Protein AF-X1VMC4-F1 (afdb_monomer_lite)

Radius of gyration: 17.19 Å; chains: 1; bounding box: 44×29×48 Å

Secondary structure (DSSP, 8-state):
----SSSEEEEEEEEEEE-TT-EEE-TT--GGGGTTEEEEEEEEEE---SSEEEEEEETTEE--GGG-BGGGSPBTT-SSSSS----EEEESS-EEEEEEE-SSS-EEEEEEEEEEEEEE--HHHHHHTTPPPPHHHHHHHT-

pLDDT: mean 81.49, std 10.94, range [51.12, 95.44]

Sequence (143 aa):
NRVKYPPELLPDAVFNDIPASAEVTTPILDLRRLSGKLLRLSEIAVERDADVELRVRNDDMGLPDAYNVAGGFFDLASIISPYANNFQMLARDRLYYNLFNSSGAEIENFRTSFGVWVDNLRVVDKLKLGIVLDNNERALAEK

Organism: NCBI:txid412755

Foldseek 3Di:
DDDDDPQDKDKDKDWDWAFEQGKDFDPPFPCVNVAQKKKKKFQKAWAQDQQKFWWKDADPGTDPPVCRHNNNDHHCPDPVTSRVGGDIDIHNRGITTMMGGHHRGIDGGTMMIIMMGIHHCQLVNCVVVV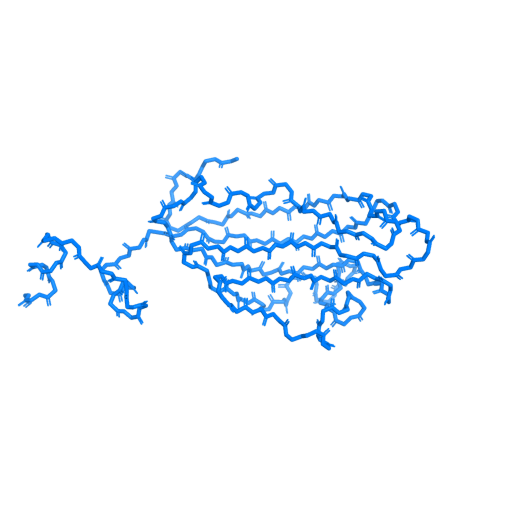NDDDPVSVVVVVD

Structure (mmCIF, N/CA/C/O backbone):
data_AF-X1VMC4-F1
#
_entry.id   AF-X1VMC4-F1
#
loop_
_atom_site.group_PDB
_atom_site.id
_atom_site.type_symbol
_atom_site.label_atom_id
_atom_site.label_alt_id
_atom_site.label_comp_id
_atom_site.label_asym_id
_atom_site.label_entity_id
_atom_site.label_seq_id
_atom_site.pdbx_PDB_ins_code
_atom_site.Cartn_x
_atom_site.Cartn_y
_atom_site.Cartn_z
_atom_site.occupancy
_atom_site.B_iso_or_equiv
_atom_site.auth_seq_id
_atom_site.auth_comp_id
_atom_site.auth_asym_id
_atom_site.auth_atom_id
_atom_site.pdbx_PDB_model_num
ATOM 1 N N . ASN A 1 1 ? 4.248 -10.361 10.791 1.00 53.81 1 ASN A N 1
ATOM 2 C CA . ASN A 1 1 ? 4.184 -9.478 11.975 1.00 53.81 1 ASN A CA 1
ATOM 3 C C . ASN A 1 1 ? 2.823 -9.583 12.646 1.00 53.81 1 ASN A C 1
ATOM 5 O O . ASN A 1 1 ? 1.823 -9.604 11.944 1.00 53.81 1 ASN A O 1
ATOM 9 N N . ARG A 1 2 ? 2.776 -9.746 13.975 1.00 67.81 2 ARG A N 1
ATOM 10 C CA . ARG A 1 2 ? 1.533 -9.688 14.768 1.00 67.81 2 ARG A CA 1
ATOM 11 C C . ARG A 1 2 ? 1.537 -8.367 15.536 1.00 67.81 2 ARG A C 1
ATOM 13 O O . ARG A 1 2 ? 2.493 -8.123 16.265 1.00 67.81 2 ARG A O 1
ATOM 20 N N . VAL A 1 3 ? 0.490 -7.568 15.357 1.00 76.94 3 VAL A N 1
ATOM 21 C CA . VAL A 1 3 ? 0.251 -6.309 16.081 1.00 76.94 3 VAL A CA 1
ATOM 22 C C . VAL A 1 3 ? 0.125 -6.598 17.575 1.00 76.94 3 VAL A C 1
ATOM 24 O O . VAL A 1 3 ? -0.569 -7.544 17.957 1.00 76.94 3 VAL A O 1
ATOM 27 N N . LYS A 1 4 ? 0.803 -5.808 18.408 1.00 81.56 4 LYS A N 1
ATOM 28 C CA . LYS A 1 4 ? 0.824 -5.957 19.868 1.00 81.56 4 LYS A CA 1
ATOM 29 C C . LYS A 1 4 ? 0.019 -4.866 20.570 1.00 81.56 4 LYS A C 1
ATOM 31 O O . LYS A 1 4 ? -0.703 -5.195 21.509 1.00 81.56 4 LYS A O 1
ATOM 36 N N . TYR A 1 5 ? 0.107 -3.611 20.119 1.00 85.50 5 TYR A N 1
ATOM 37 C CA . TYR A 1 5 ? -0.467 -2.459 20.828 1.00 85.50 5 TYR A CA 1
ATOM 38 C C . TYR A 1 5 ? -1.143 -1.450 19.880 1.00 85.50 5 TYR A C 1
ATOM 40 O O . TYR A 1 5 ? -0.547 -0.427 19.557 1.00 85.50 5 TYR A O 1
ATOM 48 N N . PRO A 1 6 ? -2.394 -1.696 19.445 1.00 85.56 6 PRO A N 1
ATOM 49 C CA . PRO A 1 6 ? -3.136 -0.744 18.617 1.00 85.56 6 PRO A CA 1
ATOM 50 C C . PRO A 1 6 ? -3.434 0.591 19.346 1.00 85.56 6 PRO A C 1
ATOM 52 O O . PRO A 1 6 ? -3.773 0.544 20.534 1.00 85.56 6 PRO A O 1
ATOM 55 N N . PRO A 1 7 ? -3.400 1.751 18.656 1.00 89.19 7 PRO A N 1
ATOM 56 C CA . PRO A 1 7 ? -3.006 1.915 17.256 1.00 89.19 7 PRO A CA 1
ATOM 57 C C . PRO A 1 7 ? -1.491 1.724 17.061 1.00 89.19 7 PRO A C 1
ATOM 59 O O . PRO A 1 7 ? -0.687 2.375 17.724 1.00 89.19 7 PRO A O 1
ATOM 62 N N . GLU A 1 8 ? -1.106 0.854 16.124 1.00 87.75 8 GLU A N 1
ATOM 63 C CA . GLU A 1 8 ? 0.297 0.512 15.837 1.00 87.75 8 GLU A CA 1
ATOM 64 C C . GLU A 1 8 ? 0.602 0.737 14.354 1.00 87.75 8 GLU A C 1
ATOM 66 O O . GLU A 1 8 ? -0.156 0.284 13.493 1.00 87.75 8 GLU A O 1
ATOM 71 N N . LEU A 1 9 ? 1.707 1.426 14.055 1.00 87.38 9 LEU A N 1
ATOM 72 C CA . LEU A 1 9 ? 2.223 1.559 12.695 1.00 87.38 9 LEU A CA 1
ATOM 73 C C . LEU A 1 9 ? 3.134 0.376 12.385 1.00 87.38 9 LEU A C 1
ATOM 75 O O . LEU A 1 9 ? 4.112 0.134 13.090 1.00 87.38 9 LEU A O 1
ATOM 79 N N . LEU A 1 10 ? 2.828 -0.324 11.300 1.00 86.56 10 LEU A N 1
ATOM 80 C CA . LEU A 1 10 ? 3.680 -1.344 10.710 1.00 86.56 10 LEU A CA 1
ATOM 81 C C . LEU A 1 10 ? 4.342 -0.755 9.457 1.00 86.56 10 LEU A C 1
ATOM 83 O O . LEU A 1 10 ? 3.731 -0.805 8.386 1.00 86.56 10 LEU A O 1
ATOM 87 N N . PRO A 1 11 ? 5.537 -0.151 9.576 1.00 86.38 11 PRO A N 1
ATOM 88 C CA . PRO A 1 11 ? 6.289 0.286 8.412 1.00 86.38 11 PRO A CA 1
ATOM 89 C C . PRO A 1 11 ? 6.885 -0.926 7.697 1.00 86.38 11 PRO A C 1
ATOM 91 O O . PRO A 1 11 ? 7.288 -1.901 8.340 1.00 86.38 11 PRO A O 1
ATOM 94 N N . ASP A 1 12 ? 6.967 -0.843 6.376 1.00 85.38 12 ASP A N 1
ATOM 95 C CA . ASP A 1 12 ? 7.625 -1.846 5.556 1.00 85.38 12 ASP A CA 1
ATOM 96 C C . ASP A 1 12 ? 8.295 -1.235 4.330 1.00 85.38 12 ASP A C 1
ATOM 98 O O . ASP A 1 12 ? 7.909 -0.174 3.828 1.00 85.38 12 ASP A O 1
ATOM 102 N N . ALA A 1 13 ? 9.317 -1.935 3.857 1.00 86.56 13 ALA A N 1
ATOM 103 C CA . ALA A 1 13 ? 10.012 -1.634 2.623 1.00 86.56 13 ALA A CA 1
ATOM 104 C C . ALA A 1 13 ? 10.435 -2.946 1.974 1.00 86.56 13 ALA A C 1
ATOM 106 O O . ALA A 1 13 ? 11.029 -3.812 2.619 1.00 86.56 13 ALA A O 1
ATOM 107 N N . VAL A 1 14 ? 10.131 -3.084 0.689 1.00 87.50 14 VAL A N 1
ATOM 108 C CA . VAL A 1 14 ? 10.335 -4.331 -0.044 1.00 87.50 14 VAL A CA 1
ATOM 109 C C . VAL A 1 14 ? 11.035 -4.080 -1.369 1.00 87.50 14 VAL A C 1
ATOM 111 O O . VAL A 1 14 ? 10.890 -3.022 -1.985 1.00 87.50 14 VAL A O 1
ATOM 114 N N . PHE A 1 15 ? 11.780 -5.098 -1.787 1.00 90.50 15 PHE A N 1
ATOM 115 C CA . PHE A 1 15 ? 12.436 -5.199 -3.081 1.00 90.50 15 PHE A CA 1
ATOM 116 C C . PHE A 1 15 ? 11.743 -6.334 -3.821 1.00 90.50 15 PHE A C 1
ATOM 118 O O . PHE A 1 15 ? 11.666 -7.442 -3.284 1.00 90.50 15 PHE A O 1
ATOM 125 N N . ASN A 1 16 ? 11.196 -6.055 -4.999 1.00 90.56 16 ASN A N 1
ATOM 126 C CA . ASN A 1 16 ? 10.534 -7.072 -5.804 1.00 90.56 16 ASN A CA 1
ATOM 127 C C . ASN A 1 16 ? 11.105 -7.068 -7.213 1.00 90.56 16 ASN A C 1
ATOM 129 O O . ASN A 1 16 ? 11.245 -6.009 -7.819 1.00 90.56 16 ASN A O 1
ATOM 133 N N . ASP A 1 17 ? 11.341 -8.260 -7.739 1.00 93.94 17 ASP A N 1
ATOM 134 C CA . ASP A 1 17 ? 11.473 -8.455 -9.173 1.00 93.94 17 ASP A CA 1
ATOM 135 C C . ASP A 1 17 ? 10.054 -8.555 -9.748 1.00 93.94 17 ASP A C 1
ATOM 137 O O . ASP A 1 17 ? 9.227 -9.335 -9.260 1.00 93.94 17 ASP A O 1
ATOM 141 N N . ILE A 1 18 ? 9.729 -7.696 -10.715 1.00 94.19 18 ILE A N 1
ATOM 142 C CA . ILE A 1 18 ? 8.400 -7.614 -11.325 1.00 94.19 18 ILE A CA 1
ATOM 143 C C . ILE A 1 18 ? 8.488 -8.188 -12.745 1.00 94.19 18 ILE A C 1
ATOM 145 O O . ILE A 1 18 ? 9.034 -7.524 -13.639 1.00 94.19 18 ILE A O 1
ATOM 149 N N . PRO A 1 19 ? 7.941 -9.393 -12.997 1.00 95.44 19 PRO A N 1
ATOM 150 C CA . PRO A 1 19 ? 8.038 -10.019 -14.309 1.00 95.44 19 PRO A CA 1
ATOM 151 C C . PRO A 1 19 ? 7.348 -9.183 -15.391 1.00 95.44 19 PRO A C 1
ATOM 153 O O . PRO A 1 19 ? 6.403 -8.441 -15.115 1.00 95.44 19 PRO A O 1
ATOM 156 N N . ALA A 1 20 ? 7.798 -9.337 -16.636 1.00 95.31 20 ALA A N 1
ATOM 157 C CA . ALA A 1 20 ? 7.222 -8.646 -17.788 1.00 95.31 20 ALA A CA 1
ATOM 158 C C . ALA A 1 20 ? 5.707 -8.880 -17.896 1.00 95.31 20 ALA A C 1
ATOM 160 O O . ALA A 1 20 ? 5.247 -10.025 -17.841 1.00 95.31 20 ALA A O 1
ATOM 161 N N . SER A 1 21 ? 4.938 -7.807 -18.104 1.00 93.19 21 SER A N 1
ATOM 162 C CA . SER A 1 21 ? 3.475 -7.868 -18.268 1.00 93.19 21 SER A CA 1
ATOM 163 C C . SER A 1 21 ? 2.741 -8.592 -17.124 1.00 93.19 21 SER A C 1
ATOM 165 O O . SER A 1 21 ? 1.685 -9.194 -17.342 1.00 93.19 21 SER A O 1
ATOM 167 N N . ALA A 1 22 ? 3.296 -8.564 -15.909 1.00 90.94 22 ALA A N 1
ATOM 168 C CA . ALA A 1 22 ? 2.785 -9.300 -14.758 1.00 90.94 22 ALA A CA 1
ATOM 169 C C . ALA A 1 22 ? 2.705 -8.439 -13.493 1.00 90.94 22 ALA A C 1
ATOM 171 O O . ALA A 1 22 ? 3.219 -7.324 -13.421 1.00 90.94 22 ALA A O 1
ATOM 172 N N . GLU A 1 23 ? 2.023 -8.984 -12.485 1.00 90.25 23 GLU A N 1
ATOM 173 C CA . GLU A 1 23 ? 1.814 -8.352 -11.187 1.00 90.25 23 GLU A CA 1
ATOM 174 C C . GLU A 1 23 ? 2.511 -9.145 -10.083 1.00 90.25 23 GLU A C 1
ATOM 176 O O . GLU A 1 23 ? 2.457 -10.377 -10.060 1.00 90.25 23 GLU A O 1
ATOM 181 N N . VAL A 1 24 ? 3.117 -8.430 -9.137 1.00 89.19 24 VAL A N 1
ATOM 182 C CA . VAL A 1 24 ? 3.644 -8.994 -7.896 1.00 89.19 24 VAL A CA 1
ATOM 183 C C . VAL A 1 24 ? 2.911 -8.389 -6.701 1.00 89.19 24 VAL A C 1
ATOM 185 O O . VAL A 1 24 ? 2.693 -7.177 -6.611 1.00 89.19 24 VAL A O 1
ATOM 188 N N . THR A 1 25 ? 2.504 -9.250 -5.771 1.00 82.50 25 THR A N 1
ATOM 189 C CA . THR A 1 25 ? 1.903 -8.841 -4.498 1.00 82.50 25 THR A CA 1
ATOM 190 C C . THR A 1 25 ? 2.996 -8.666 -3.458 1.00 82.50 25 THR A C 1
ATOM 192 O O . THR A 1 25 ? 3.782 -9.587 -3.229 1.00 82.50 25 THR A O 1
ATOM 195 N N . THR A 1 26 ? 3.024 -7.517 -2.782 1.00 74.38 26 THR A N 1
ATOM 196 C CA . THR A 1 26 ? 3.999 -7.302 -1.713 1.00 74.38 26 THR A CA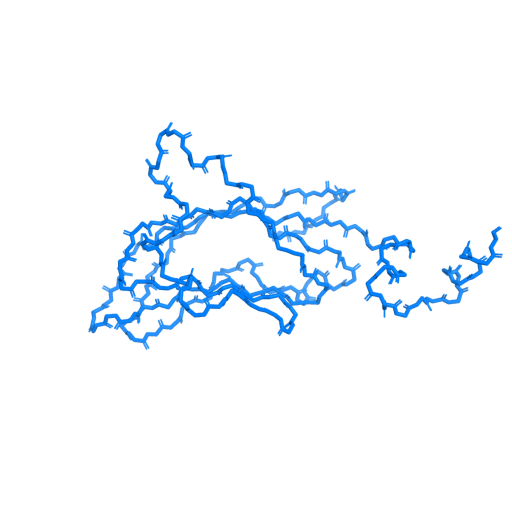 1
ATOM 197 C C . THR A 1 26 ? 3.631 -8.138 -0.470 1.00 74.38 26 THR A C 1
ATOM 199 O O . THR A 1 26 ? 2.456 -8.256 -0.102 1.00 74.38 26 THR A O 1
ATOM 202 N N . PRO A 1 27 ? 4.613 -8.767 0.201 1.00 59.50 27 PRO A N 1
ATOM 203 C CA . PRO A 1 27 ? 4.385 -9.856 1.160 1.00 59.50 27 PRO A CA 1
ATOM 204 C C . PRO A 1 27 ? 3.613 -9.499 2.445 1.00 59.50 27 PRO A C 1
ATOM 206 O O . PRO A 1 27 ? 3.238 -10.405 3.194 1.00 59.50 27 PRO A O 1
ATOM 209 N N . ILE A 1 28 ? 3.347 -8.224 2.740 1.00 57.06 28 ILE A N 1
ATOM 210 C CA . ILE A 1 28 ? 2.707 -7.827 4.006 1.00 57.06 28 ILE A CA 1
ATOM 211 C C . ILE A 1 28 ? 1.174 -7.837 3.969 1.00 57.06 28 ILE A C 1
ATOM 213 O O . ILE A 1 28 ? 0.540 -7.857 5.027 1.00 57.06 28 ILE A O 1
ATOM 217 N N . LEU A 1 29 ? 0.550 -7.941 2.795 1.00 57.25 29 LEU A N 1
ATOM 218 C CA . LEU A 1 29 ? -0.883 -7.676 2.654 1.00 57.25 29 LEU A CA 1
ATOM 219 C C . LEU A 1 29 ? -1.833 -8.888 2.666 1.00 57.25 29 LEU A C 1
ATOM 221 O O . LEU A 1 29 ? -2.951 -8.806 2.162 1.00 57.25 29 LEU A O 1
ATOM 225 N N . ASP A 1 30 ? -1.473 -10.001 3.314 1.00 56.41 30 ASP A N 1
ATOM 226 C CA . ASP A 1 30 ? -2.484 -11.022 3.642 1.00 56.41 30 ASP A CA 1
ATOM 227 C C . ASP A 1 30 ? -3.285 -10.624 4.896 1.00 56.41 30 ASP A C 1
ATOM 229 O O . ASP A 1 30 ? -3.065 -11.100 6.018 1.00 56.41 30 ASP A O 1
ATOM 233 N N . LEU A 1 31 ? -4.230 -9.708 4.696 1.00 55.69 31 LEU A N 1
ATOM 234 C CA . LEU A 1 31 ? -5.035 -9.088 5.750 1.00 55.69 31 LEU A CA 1
ATOM 235 C C . LEU A 1 31 ? -6.099 -9.994 6.355 1.00 55.69 31 LEU A C 1
ATOM 237 O O . LEU A 1 31 ? -6.676 -9.645 7.385 1.00 55.69 31 LEU A O 1
ATOM 241 N N . ARG A 1 32 ? -6.275 -11.213 5.827 1.00 56.38 32 ARG A N 1
ATOM 242 C CA . ARG A 1 32 ? -7.048 -12.264 6.511 1.00 56.38 32 ARG A CA 1
ATOM 243 C C . ARG A 1 32 ? -6.528 -12.498 7.934 1.00 56.38 32 ARG A C 1
ATOM 245 O O . ARG A 1 32 ? -7.270 -12.926 8.812 1.00 56.38 32 ARG A O 1
ATOM 252 N N . ARG A 1 33 ? -5.252 -12.180 8.185 1.00 59.09 33 ARG A N 1
ATOM 253 C CA . ARG A 1 33 ? -4.597 -12.272 9.499 1.00 59.09 33 ARG A CA 1
ATOM 254 C C . ARG A 1 33 ? -4.927 -11.106 10.443 1.00 59.09 33 ARG A C 1
ATOM 256 O O . ARG A 1 33 ? -4.611 -11.204 11.626 1.00 59.09 33 ARG A O 1
ATOM 263 N N . LEU A 1 34 ? -5.534 -10.031 9.936 1.00 60.91 34 LEU A N 1
ATOM 264 C CA . LEU A 1 34 ? -5.895 -8.807 10.663 1.00 60.91 34 LEU A CA 1
ATOM 265 C C . LEU A 1 34 ? -7.416 -8.546 10.676 1.00 60.91 34 LEU A C 1
ATOM 267 O O . LEU A 1 34 ? -7.844 -7.452 11.033 1.00 60.91 34 LEU A O 1
ATOM 271 N N . SER A 1 35 ? -8.231 -9.553 10.338 1.00 62.41 35 SER A N 1
ATOM 272 C CA . SER A 1 35 ? -9.699 -9.491 10.394 1.00 62.41 35 SER A CA 1
ATOM 273 C C . SER A 1 35 ? -10.204 -8.914 11.726 1.00 62.41 35 SER A C 1
ATOM 275 O O . SER A 1 35 ? -9.758 -9.317 12.803 1.00 62.41 35 SER A O 1
ATOM 277 N N . GLY A 1 36 ? -11.156 -7.979 11.656 1.00 71.06 36 GLY A N 1
ATOM 278 C CA . GLY A 1 36 ? -11.703 -7.284 12.828 1.00 71.06 36 GLY A CA 1
ATOM 279 C C . GLY A 1 36 ? -10.854 -6.109 13.334 1.00 71.06 36 GLY A C 1
ATOM 280 O O . GLY A 1 36 ? -11.099 -5.609 14.436 1.00 71.06 36 GLY A O 1
ATOM 281 N N . LYS A 1 37 ? -9.869 -5.655 12.552 1.00 78.50 37 LYS A N 1
ATOM 282 C CA . LYS A 1 37 ? -9.124 -4.409 12.775 1.00 78.50 37 LYS A CA 1
ATOM 283 C C . LYS A 1 37 ? -9.481 -3.370 11.719 1.00 78.50 37 LYS A C 1
ATOM 285 O O . LYS A 1 37 ? -9.955 -3.706 10.641 1.00 78.50 37 LYS A O 1
ATOM 290 N N . LEU A 1 38 ? -9.237 -2.109 12.046 1.00 82.81 38 LEU A N 1
ATOM 291 C CA . LEU A 1 38 ? -9.280 -1.017 11.088 1.00 82.81 38 LEU A CA 1
ATOM 292 C C . LEU A 1 38 ? -7.870 -0.816 10.537 1.00 82.81 38 LEU A C 1
ATOM 294 O O . LEU A 1 38 ? -6.932 -0.608 11.310 1.00 82.81 38 LEU A O 1
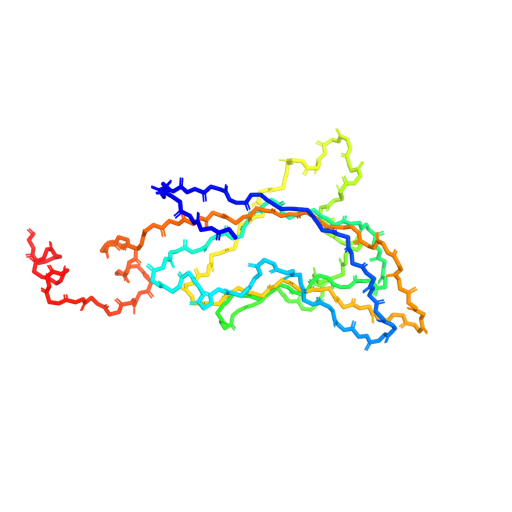ATOM 298 N N . LEU A 1 39 ? -7.721 -0.902 9.219 1.00 86.38 39 LEU A N 1
ATOM 299 C CA . LEU A 1 39 ? -6.433 -0.768 8.553 1.00 86.38 39 LEU A CA 1
ATOM 300 C C . LEU A 1 39 ? -6.373 0.557 7.818 1.00 86.38 39 LEU A C 1
ATOM 302 O O . LEU A 1 39 ? -7.340 0.975 7.186 1.00 86.38 39 LEU A O 1
ATOM 306 N N . ARG A 1 40 ? -5.226 1.219 7.875 1.00 88.06 40 ARG A N 1
ATOM 307 C CA . ARG A 1 40 ? -5.004 2.454 7.134 1.00 88.06 40 ARG A CA 1
ATOM 308 C C . ARG A 1 40 ? -3.618 2.430 6.518 1.00 88.06 40 ARG A C 1
ATOM 310 O O . ARG A 1 40 ? -2.624 2.525 7.233 1.00 88.06 40 ARG A O 1
ATOM 317 N N . LEU A 1 41 ? -3.577 2.300 5.196 1.00 88.19 41 LEU A N 1
ATOM 318 C CA . LEU A 1 41 ? -2.363 2.485 4.415 1.00 88.19 41 LEU A CA 1
ATOM 319 C C . LEU A 1 41 ? -1.927 3.938 4.541 1.00 88.19 41 LEU A C 1
ATOM 321 O O . LEU A 1 41 ? -2.749 4.840 4.371 1.00 88.19 41 LEU A O 1
ATOM 325 N N . SER A 1 42 ? -0.655 4.151 4.827 1.00 88.81 42 SER A N 1
ATOM 326 C CA . SER A 1 42 ? -0.042 5.457 4.984 1.00 88.81 42 SER A CA 1
ATOM 327 C C . SER A 1 42 ? 1.298 5.520 4.269 1.00 88.81 42 SER A C 1
ATOM 329 O O . SER A 1 42 ? 1.947 4.497 4.076 1.00 88.81 42 SER A O 1
ATOM 331 N N . GLU A 1 43 ? 1.723 6.732 3.928 1.00 85.50 43 GLU A N 1
ATOM 332 C CA . GLU A 1 43 ? 3.126 7.038 3.616 1.00 85.50 43 GLU A CA 1
ATOM 333 C C . GLU A 1 43 ? 3.732 6.179 2.489 1.00 85.50 43 GLU A C 1
ATOM 335 O O . GLU A 1 43 ? 4.812 5.609 2.628 1.00 85.50 43 GLU A O 1
ATOM 340 N N . ILE A 1 44 ? 3.029 6.069 1.357 1.00 87.06 44 ILE A N 1
ATOM 341 C CA . ILE A 1 44 ? 3.509 5.294 0.203 1.00 87.06 44 ILE A CA 1
ATOM 342 C C . ILE A 1 44 ? 4.628 6.033 -0.532 1.00 87.06 44 ILE A C 1
ATOM 344 O O . ILE A 1 44 ? 4.456 7.194 -0.910 1.00 87.06 44 ILE A O 1
ATOM 348 N N . ALA A 1 45 ? 5.740 5.365 -0.802 1.00 88.62 45 ALA A N 1
ATOM 349 C CA . ALA A 1 45 ? 6.767 5.872 -1.700 1.00 88.62 45 ALA A CA 1
ATOM 350 C C . ALA A 1 45 ? 7.263 4.750 -2.611 1.00 88.62 45 ALA A C 1
ATOM 352 O O . ALA A 1 45 ? 7.480 3.625 -2.165 1.00 88.62 45 ALA A O 1
ATOM 353 N N . VAL A 1 46 ? 7.429 5.058 -3.891 1.00 89.25 46 VAL A N 1
ATOM 354 C CA . VAL A 1 46 ? 7.833 4.093 -4.920 1.00 89.25 46 VAL A CA 1
ATOM 355 C C . VAL A 1 46 ? 9.008 4.639 -5.710 1.00 89.25 46 VAL A C 1
ATOM 357 O O . VAL A 1 46 ? 9.194 5.853 -5.825 1.00 89.25 46 VAL A O 1
ATOM 360 N N . GLU A 1 47 ? 9.803 3.735 -6.265 1.00 91.56 47 GLU A N 1
ATOM 361 C CA . GLU A 1 47 ? 10.728 4.084 -7.332 1.00 91.56 47 GLU A CA 1
ATOM 362 C C . GLU A 1 47 ? 9.945 4.606 -8.548 1.00 91.56 47 GLU A C 1
ATOM 364 O O . GLU A 1 47 ? 8.909 4.060 -8.931 1.00 91.56 47 GLU A O 1
ATOM 369 N N . ARG A 1 48 ? 10.382 5.735 -9.116 1.00 90.38 48 ARG A N 1
ATOM 370 C CA . ARG A 1 48 ? 9.705 6.351 -10.261 1.00 90.38 48 ARG A CA 1
ATOM 371 C C . ARG A 1 48 ? 10.034 5.557 -11.515 1.00 90.38 48 ARG A C 1
ATOM 373 O O . ARG A 1 48 ? 11.165 5.599 -11.986 1.00 90.38 48 ARG A O 1
ATOM 380 N N . ASP A 1 49 ? 9.021 4.925 -12.082 1.00 92.31 49 ASP A N 1
ATOM 381 C CA . ASP A 1 49 ? 9.135 4.201 -13.341 1.00 92.31 49 ASP A CA 1
ATOM 382 C C . ASP A 1 49 ? 7.855 4.397 -14.166 1.00 92.31 49 ASP A C 1
ATOM 384 O O . ASP A 1 49 ? 6.748 4.420 -13.620 1.00 92.31 49 ASP A O 1
ATOM 388 N N . ALA A 1 50 ? 8.006 4.634 -15.468 1.00 92.44 50 ALA A N 1
ATOM 389 C CA . ALA A 1 50 ? 6.880 4.855 -16.374 1.00 92.44 50 ALA A CA 1
ATOM 390 C C . ALA A 1 50 ? 6.175 3.546 -16.755 1.00 92.44 50 ALA A C 1
ATOM 392 O O . ALA A 1 50 ? 4.997 3.580 -17.108 1.00 92.44 50 ALA A O 1
ATOM 393 N N . ASP A 1 51 ? 6.879 2.422 -16.647 1.00 93.75 51 ASP A N 1
ATOM 394 C CA . ASP A 1 51 ? 6.390 1.100 -17.007 1.00 93.75 51 ASP A CA 1
ATOM 395 C C . ASP A 1 51 ? 5.819 0.342 -15.801 1.00 93.75 51 ASP A C 1
ATOM 397 O O . ASP A 1 51 ? 5.169 -0.689 -15.981 1.00 93.75 51 ASP A O 1
ATOM 401 N N . VAL A 1 52 ? 6.006 0.846 -14.576 1.00 92.94 52 VAL A N 1
ATOM 402 C CA . VAL A 1 52 ? 5.442 0.246 -13.359 1.00 92.94 52 VAL A CA 1
ATOM 403 C C . VAL A 1 52 ? 4.180 0.973 -12.925 1.00 92.94 52 VAL A C 1
ATOM 405 O O . VAL A 1 52 ? 4.138 2.197 -12.835 1.00 92.94 52 VAL A O 1
ATOM 408 N N . GLU A 1 53 ? 3.157 0.205 -12.573 1.00 92.62 53 GLU A N 1
ATOM 409 C CA . GLU A 1 53 ? 1.941 0.678 -11.937 1.00 92.62 53 GLU A CA 1
ATOM 410 C C . GLU A 1 53 ? 1.864 0.200 -10.482 1.00 92.62 53 GLU A C 1
ATOM 412 O O . GLU A 1 53 ? 1.932 -0.997 -10.202 1.00 92.62 53 GLU A O 1
ATOM 417 N N . LEU A 1 54 ? 1.641 1.126 -9.552 1.00 90.44 54 LEU A N 1
ATOM 418 C CA . LEU A 1 54 ? 1.211 0.830 -8.196 1.00 90.44 54 LEU A CA 1
ATOM 419 C C . LEU A 1 54 ? -0.321 0.702 -8.162 1.00 90.44 54 LEU A C 1
ATOM 421 O O . LEU A 1 54 ? -1.061 1.683 -8.240 1.00 90.44 54 LEU A O 1
ATOM 425 N N . ARG A 1 55 ? -0.800 -0.531 -7.999 1.00 88.06 55 ARG A N 1
ATOM 426 C CA . ARG A 1 55 ? -2.223 -0.872 -7.935 1.00 88.06 55 ARG A CA 1
ATOM 427 C C . ARG A 1 55 ? -2.644 -1.061 -6.486 1.00 88.06 55 ARG A C 1
ATOM 429 O O . ARG A 1 55 ? -2.481 -2.135 -5.904 1.00 88.06 55 ARG A O 1
ATOM 436 N N . VAL A 1 56 ? -3.208 -0.001 -5.909 1.00 85.31 56 VAL A N 1
ATOM 437 C CA . VAL A 1 56 ? -3.752 -0.023 -4.545 1.00 85.31 56 VAL A CA 1
ATOM 438 C C . VAL A 1 56 ? -5.272 -0.078 -4.574 1.00 85.31 56 VAL A C 1
ATOM 440 O O . VAL A 1 56 ? -5.925 0.739 -5.231 1.00 85.31 56 VAL A O 1
ATOM 443 N N . ARG A 1 57 ? -5.844 -1.028 -3.831 1.00 83.12 57 ARG A N 1
ATOM 444 C CA . ARG A 1 57 ? -7.298 -1.167 -3.652 1.00 83.12 57 ARG A CA 1
ATOM 445 C C . ARG A 1 57 ? -7.647 -1.351 -2.183 1.00 83.12 57 ARG A C 1
ATOM 447 O O . ARG A 1 57 ? -6.944 -2.071 -1.487 1.00 83.12 57 ARG A O 1
ATOM 454 N N . ASN A 1 58 ? -8.721 -0.728 -1.716 1.00 82.75 58 ASN A N 1
ATOM 455 C CA . ASN A 1 58 ? -9.294 -0.893 -0.385 1.00 82.75 58 ASN A CA 1
ATOM 456 C C . ASN A 1 58 ? -10.740 -1.391 -0.497 1.00 82.75 58 ASN A C 1
ATOM 458 O O . ASN A 1 58 ? -11.598 -0.716 -1.053 1.00 82.75 58 ASN A O 1
ATOM 462 N N . ASP A 1 59 ? -11.032 -2.553 0.072 1.00 77.75 59 ASP A N 1
ATOM 463 C CA . ASP A 1 59 ? -12.340 -3.201 0.014 1.00 77.75 59 ASP A CA 1
ATOM 464 C C . ASP A 1 59 ? -12.830 -3.321 -1.449 1.00 77.75 59 ASP A C 1
ATOM 466 O O . ASP A 1 59 ? -12.319 -4.164 -2.188 1.00 77.75 59 ASP A O 1
ATOM 470 N N . ASP A 1 60 ? -13.744 -2.442 -1.874 1.00 74.50 60 ASP A N 1
ATOM 471 C CA . ASP A 1 60 ? -14.318 -2.376 -3.228 1.00 74.50 60 ASP A CA 1
ATOM 472 C C . ASP A 1 60 ? -13.874 -1.133 -4.032 1.00 74.50 60 ASP A C 1
ATOM 474 O O . ASP A 1 60 ? -14.348 -0.895 -5.143 1.00 74.50 60 ASP A O 1
ATOM 478 N N . MET A 1 61 ? -12.988 -0.308 -3.473 1.00 74.31 61 MET A N 1
ATOM 479 C CA . MET A 1 61 ? -12.489 0.927 -4.076 1.00 74.31 61 MET A CA 1
ATOM 480 C C . MET A 1 61 ? -10.996 0.818 -4.402 1.00 74.31 61 MET A C 1
ATOM 482 O O . MET A 1 61 ? -10.269 -0.022 -3.879 1.00 74.31 61 MET A O 1
ATOM 486 N N . GLY A 1 62 ? -10.519 1.654 -5.315 1.00 77.81 62 GLY A N 1
ATOM 487 C CA . GLY A 1 62 ? -9.118 1.699 -5.708 1.00 77.81 62 GLY A CA 1
ATOM 488 C C . GLY A 1 62 ? -8.756 3.054 -6.279 1.00 77.81 62 GLY A C 1
ATOM 489 O O . GLY A 1 62 ? -9.633 3.877 -6.555 1.00 77.81 62 GLY A O 1
ATOM 490 N N . LEU A 1 63 ? -7.459 3.286 -6.443 1.00 76.88 63 LEU A N 1
ATOM 491 C CA . LEU A 1 63 ? -7.002 4.443 -7.199 1.00 76.88 63 LEU A CA 1
ATOM 492 C C . LEU A 1 63 ? -7.424 4.282 -8.673 1.00 76.88 63 LEU A C 1
ATOM 494 O O . LEU A 1 63 ? -7.309 3.177 -9.214 1.00 76.88 63 LEU A O 1
ATOM 498 N N . PRO A 1 64 ? -7.951 5.340 -9.324 1.00 74.44 64 PRO A N 1
ATOM 499 C CA . PRO A 1 64 ? -8.289 5.273 -10.741 1.00 74.44 64 PRO A CA 1
ATOM 500 C C . PRO A 1 64 ? -7.048 4.943 -11.575 1.00 74.44 64 PRO A C 1
ATOM 502 O O . PRO A 1 64 ? -5.970 5.455 -11.283 1.00 74.44 64 PRO A O 1
ATOM 505 N N . ASP A 1 65 ? -7.214 4.166 -12.647 1.00 70.31 65 ASP A N 1
ATOM 506 C CA . ASP A 1 65 ? -6.102 3.630 -13.450 1.00 70.31 65 ASP A CA 1
ATOM 507 C C . ASP A 1 65 ? -5.118 4.705 -13.950 1.00 70.31 65 ASP A C 1
ATOM 509 O O . ASP A 1 65 ? -3.911 4.485 -13.971 1.00 70.31 65 ASP A O 1
ATOM 513 N N . ALA A 1 66 ? -5.608 5.913 -14.247 1.00 65.44 66 ALA A N 1
ATOM 514 C CA . ALA A 1 66 ? -4.781 7.047 -14.671 1.00 65.44 66 ALA A CA 1
ATOM 515 C C . ALA A 1 66 ? -3.783 7.547 -13.604 1.00 65.44 66 ALA A C 1
ATOM 517 O O . ALA A 1 66 ? -2.833 8.252 -13.938 1.00 65.44 66 ALA A O 1
ATOM 518 N N . TYR A 1 67 ? -3.995 7.209 -12.331 1.00 67.50 67 TYR A N 1
ATOM 519 C CA . TYR A 1 67 ? -3.135 7.593 -11.211 1.00 67.50 67 TYR A CA 1
ATOM 520 C C . TYR A 1 67 ? -2.271 6.439 -10.704 1.00 67.50 67 TYR A C 1
ATOM 522 O O . TYR A 1 67 ? -1.569 6.620 -9.716 1.00 67.50 67 TYR A O 1
ATOM 530 N N . ASN A 1 68 ? -2.308 5.277 -11.364 1.00 82.69 68 ASN A N 1
ATOM 531 C CA . ASN A 1 68 ? -1.587 4.093 -10.909 1.00 82.69 68 ASN A CA 1
ATOM 532 C C . ASN A 1 68 ? -0.139 4.039 -11.410 1.00 82.69 68 ASN A C 1
ATOM 534 O O . ASN A 1 68 ? 0.622 3.238 -10.895 1.00 82.69 68 ASN A O 1
ATOM 538 N N . VAL A 1 69 ? 0.298 4.898 -12.333 1.00 89.19 69 VAL A N 1
ATOM 539 C CA . VAL A 1 69 ? 1.688 4.881 -12.829 1.00 89.19 69 VAL A CA 1
ATOM 540 C C . VAL A 1 69 ? 2.662 5.336 -11.734 1.00 89.19 69 VAL A C 1
ATOM 542 O O . VAL A 1 69 ? 2.535 6.446 -11.212 1.00 89.19 69 VAL A O 1
ATOM 545 N N . ALA A 1 70 ? 3.661 4.510 -11.408 1.00 85.44 70 ALA A N 1
ATOM 546 C CA . ALA A 1 70 ? 4.682 4.754 -10.384 1.00 85.44 70 ALA A CA 1
ATOM 547 C C . ALA A 1 70 ? 5.429 6.069 -10.629 1.00 85.44 70 ALA A C 1
ATOM 549 O O . ALA A 1 70 ? 5.653 6.848 -9.703 1.00 85.44 70 ALA A O 1
ATOM 550 N N . GLY A 1 71 ? 5.685 6.393 -11.897 1.00 82.62 71 GLY A N 1
ATOM 551 C CA . GLY A 1 71 ? 6.197 7.680 -12.356 1.00 8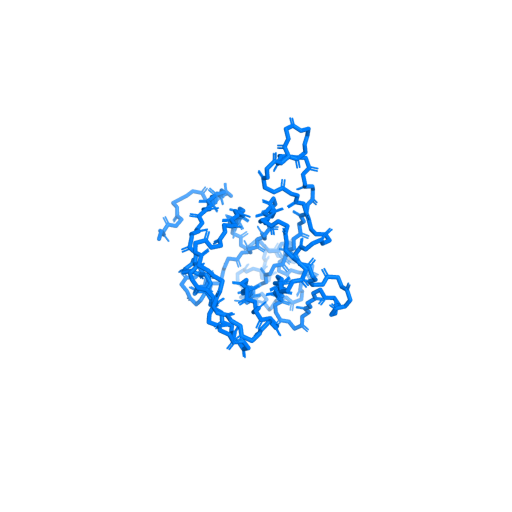2.62 71 GLY A CA 1
ATOM 552 C C . GLY A 1 71 ? 5.373 8.903 -11.927 1.00 82.62 71 GLY A C 1
ATOM 553 O O . GLY A 1 71 ? 5.886 10.013 -12.032 1.00 82.62 71 GLY A O 1
ATOM 554 N N . GLY A 1 72 ? 4.151 8.738 -11.403 1.00 79.31 72 GLY A N 1
ATOM 555 C CA . GLY A 1 72 ? 3.274 9.769 -10.829 1.00 79.31 72 GLY A CA 1
ATOM 556 C C . GLY A 1 72 ? 3.234 9.838 -9.287 1.00 79.31 72 GLY A C 1
ATOM 557 O O . GLY A 1 72 ? 2.883 10.890 -8.749 1.00 79.31 72 GLY A O 1
ATOM 558 N N . PHE A 1 73 ? 3.675 8.801 -8.566 1.00 83.62 73 PHE A N 1
ATOM 559 C CA . PHE A 1 73 ? 3.587 8.678 -7.096 1.00 83.62 73 PHE A CA 1
ATOM 560 C C . PHE A 1 73 ? 4.756 9.276 -6.323 1.00 83.62 73 PHE A C 1
ATOM 562 O O . PHE A 1 73 ? 5.817 9.472 -6.874 1.00 83.62 73 PHE A O 1
ATOM 569 N N . PHE A 1 74 ? 4.621 9.509 -5.017 1.00 85.44 74 PHE A N 1
ATOM 570 C CA . PHE A 1 74 ? 5.714 10.022 -4.180 1.00 85.44 74 PHE A CA 1
ATOM 571 C C . PHE A 1 74 ? 7.033 9.257 -4.386 1.00 85.44 74 PHE A C 1
ATOM 573 O O . PHE A 1 74 ? 7.080 8.033 -4.289 1.00 85.44 74 PHE A O 1
ATOM 580 N N . ASP A 1 75 ? 8.087 10.014 -4.698 1.00 84.44 75 ASP A N 1
ATOM 581 C CA . ASP A 1 75 ? 9.383 9.468 -5.095 1.00 84.44 75 ASP A CA 1
ATOM 582 C C . ASP A 1 75 ? 10.160 8.977 -3.870 1.00 84.44 75 ASP A C 1
ATOM 584 O O . ASP A 1 75 ? 10.469 9.764 -2.970 1.00 84.44 75 ASP A O 1
ATOM 588 N N . LEU A 1 76 ? 10.502 7.688 -3.868 1.00 83.38 76 LEU A N 1
ATOM 589 C CA . LEU A 1 76 ? 11.305 7.055 -2.824 1.00 83.38 76 LEU A CA 1
ATOM 590 C C . LEU A 1 76 ? 12.701 7.684 -2.686 1.00 83.38 76 LEU A C 1
ATOM 592 O O . LEU A 1 76 ? 13.242 7.730 -1.582 1.00 83.38 76 LEU A O 1
ATOM 596 N N . ALA A 1 77 ? 13.280 8.191 -3.778 1.00 81.19 77 ALA A N 1
ATOM 597 C CA . ALA A 1 77 ? 14.593 8.836 -3.777 1.00 81.19 77 ALA A CA 1
ATOM 598 C C . ALA A 1 77 ? 14.538 10.330 -3.413 1.00 81.19 77 ALA A C 1
ATOM 600 O O . ALA A 1 77 ? 15.581 10.990 -3.348 1.00 81.19 77 ALA A O 1
ATOM 601 N N . SER A 1 78 ? 13.344 10.886 -3.178 1.00 73.19 78 SER A N 1
ATOM 602 C CA . SER A 1 78 ? 13.203 12.302 -2.863 1.00 73.19 78 SER A CA 1
ATOM 603 C C . SER A 1 78 ? 13.985 12.645 -1.595 1.00 73.19 78 SER A C 1
ATOM 605 O O . SER A 1 78 ? 13.891 11.948 -0.597 1.00 73.19 78 SER A O 1
ATOM 607 N N . ILE A 1 79 ? 14.732 13.749 -1.598 1.00 69.38 79 ILE A N 1
ATOM 608 C CA . ILE A 1 79 ? 15.394 14.294 -0.393 1.00 69.38 79 ILE A CA 1
ATOM 609 C C . ILE A 1 79 ? 14.570 15.403 0.278 1.00 69.38 79 ILE A C 1
ATOM 611 O O . ILE A 1 79 ? 14.890 15.842 1.378 1.00 69.38 79 ILE A O 1
ATOM 615 N N . ILE A 1 80 ? 13.507 15.858 -0.395 1.00 65.62 80 ILE A N 1
ATOM 616 C CA . ILE A 1 80 ? 12.576 16.895 0.080 1.00 65.62 80 ILE A CA 1
ATOM 617 C C . ILE A 1 80 ? 11.284 16.250 0.597 1.00 65.62 80 ILE A C 1
ATOM 619 O O . ILE A 1 80 ? 10.693 16.721 1.564 1.00 65.62 80 ILE A O 1
ATOM 623 N N . SER A 1 81 ? 10.837 15.176 -0.059 1.00 54.78 81 SER A N 1
ATOM 624 C CA . SER A 1 81 ? 9.487 14.628 0.055 1.00 54.78 81 SER A CA 1
ATOM 625 C C . SER A 1 81 ? 9.387 13.085 0.121 1.00 54.78 81 SER A C 1
ATOM 627 O O . SER A 1 81 ? 8.362 12.565 -0.322 1.00 54.78 81 SER A O 1
ATOM 629 N N . PRO A 1 82 ? 10.354 12.312 0.661 1.00 52.16 82 PRO A N 1
ATOM 630 C CA . PRO A 1 82 ? 10.148 10.869 0.836 1.00 52.16 82 PRO A CA 1
ATOM 631 C C . PRO A 1 82 ? 9.238 10.582 2.050 1.00 52.16 82 PRO A C 1
ATOM 633 O O . PRO A 1 82 ? 8.588 9.547 2.102 1.00 52.16 82 PRO A O 1
ATOM 636 N N . TYR A 1 83 ? 9.150 11.531 2.998 1.00 51.12 83 TYR A N 1
ATOM 637 C CA . TYR A 1 83 ? 8.351 11.456 4.234 1.00 51.12 83 TYR A CA 1
ATOM 638 C C . TYR A 1 83 ? 7.191 12.469 4.281 1.00 51.12 83 TYR A C 1
ATOM 640 O O . TYR A 1 83 ? 6.463 12.536 5.265 1.00 51.12 83 TYR A O 1
ATOM 648 N N . ALA A 1 84 ? 7.029 13.299 3.243 1.00 52.66 84 ALA A N 1
ATOM 649 C CA . ALA A 1 84 ? 5.977 14.320 3.157 1.00 52.66 84 ALA A CA 1
ATOM 650 C C . ALA A 1 84 ? 4.798 13.857 2.281 1.00 52.66 84 ALA A C 1
ATOM 652 O O . ALA A 1 84 ? 4.191 14.639 1.550 1.00 52.66 84 ALA A O 1
ATOM 653 N N . ASN A 1 85 ? 4.485 12.565 2.323 1.00 68.19 85 ASN A N 1
ATOM 654 C CA . ASN A 1 85 ? 3.374 11.957 1.606 1.00 68.19 85 ASN A CA 1
ATOM 655 C C . ASN A 1 85 ? 2.204 11.708 2.573 1.00 68.19 85 ASN A C 1
ATOM 657 O O . ASN A 1 85 ? 2.065 10.658 3.189 1.00 68.19 85 ASN A O 1
ATOM 661 N N . ASN A 1 86 ? 1.268 12.656 2.651 1.00 72.44 86 ASN A N 1
ATOM 662 C CA . ASN A 1 86 ? 0.029 12.493 3.430 1.00 72.44 86 ASN A CA 1
ATOM 663 C C . ASN A 1 86 ? -0.972 11.517 2.777 1.00 72.44 86 ASN A C 1
ATOM 665 O O . ASN A 1 86 ? -2.185 11.662 2.935 1.00 72.44 86 ASN A O 1
ATOM 669 N N . PHE A 1 87 ? -0.482 10.531 2.021 1.00 84.94 87 PHE A N 1
ATOM 670 C CA . PHE A 1 87 ? -1.318 9.484 1.464 1.00 84.94 87 PHE A CA 1
ATOM 671 C C . PHE A 1 87 ? -1.924 8.681 2.608 1.00 84.94 87 PHE A C 1
ATOM 673 O O . PHE A 1 87 ? -1.208 8.214 3.492 1.00 84.94 87 PHE A O 1
ATOM 680 N N . GLN A 1 88 ? -3.245 8.544 2.593 1.00 86.38 88 GLN A N 1
ATOM 681 C CA . GLN A 1 88 ? -3.987 7.761 3.567 1.00 86.38 88 GLN A CA 1
ATOM 682 C C . GLN A 1 88 ? -5.114 7.038 2.837 1.00 86.38 88 GLN A C 1
ATOM 684 O O . GLN A 1 88 ? -5.910 7.674 2.146 1.00 86.38 88 GLN A O 1
ATOM 689 N N . MET A 1 89 ? -5.210 5.725 3.018 1.00 86.56 89 MET A N 1
ATOM 690 C CA . MET A 1 89 ? -6.309 4.929 2.476 1.00 86.56 89 MET A CA 1
ATOM 691 C C . MET A 1 89 ? -6.811 3.957 3.535 1.00 86.56 89 MET A C 1
ATOM 693 O O . MET A 1 89 ? -6.058 3.129 4.043 1.00 86.56 89 MET A O 1
ATOM 697 N N . LEU A 1 90 ? -8.084 4.093 3.896 1.00 86.25 90 LEU A N 1
ATOM 698 C CA . LEU A 1 90 ? -8.725 3.288 4.930 1.00 86.25 90 LEU A CA 1
ATOM 699 C C . LEU A 1 90 ? -9.274 1.993 4.328 1.00 86.25 90 LEU A C 1
ATOM 701 O O . LEU A 1 90 ? -9.989 2.049 3.336 1.00 86.25 90 LEU A O 1
ATOM 705 N N . ALA A 1 91 ? -9.007 0.855 4.953 1.00 81.56 91 ALA A N 1
ATOM 706 C CA . ALA A 1 91 ? -9.538 -0.450 4.578 1.00 81.56 91 ALA A CA 1
ATOM 707 C C . ALA A 1 91 ? -10.192 -1.121 5.792 1.00 81.56 91 ALA A C 1
ATOM 709 O O . ALA A 1 91 ? -9.640 -1.100 6.899 1.00 81.56 91 ALA A O 1
ATOM 710 N N . ARG A 1 92 ? -11.372 -1.717 5.594 1.00 76.62 92 ARG A N 1
ATOM 711 C CA . ARG A 1 92 ? -12.068 -2.477 6.647 1.00 76.62 92 ARG A CA 1
ATOM 712 C C . ARG A 1 92 ? -11.764 -3.961 6.620 1.00 76.62 92 ARG A C 1
ATOM 714 O O . ARG A 1 92 ? -11.662 -4.570 7.678 1.00 76.62 92 ARG A O 1
ATOM 721 N N . ASP A 1 93 ? -11.715 -4.533 5.429 1.00 72.12 93 ASP A N 1
ATOM 722 C CA . ASP A 1 93 ? -11.616 -5.974 5.211 1.00 72.12 93 ASP A CA 1
ATOM 723 C C . ASP A 1 93 ? -10.400 -6.290 4.345 1.00 72.12 93 ASP A C 1
ATOM 725 O O . ASP A 1 93 ? -9.611 -7.186 4.651 1.00 72.12 93 ASP A O 1
ATOM 729 N N . ARG A 1 94 ? -10.213 -5.517 3.270 1.00 75.62 94 ARG A N 1
ATOM 730 C CA . ARG A 1 94 ? -9.195 -5.793 2.261 1.00 75.62 94 ARG A CA 1
ATOM 731 C C . ARG A 1 94 ? -8.443 -4.530 1.909 1.00 75.62 94 ARG A C 1
ATOM 733 O O . ARG A 1 94 ? -9.011 -3.475 1.680 1.00 75.62 94 ARG A O 1
ATOM 740 N N . LEU A 1 95 ? -7.144 -4.666 1.812 1.00 80.44 95 LEU A N 1
ATOM 741 C CA . LEU A 1 95 ? -6.232 -3.715 1.213 1.00 80.44 95 LEU A CA 1
ATOM 742 C C . LEU A 1 95 ? -5.383 -4.573 0.279 1.00 80.44 95 LEU A C 1
ATOM 744 O O . LEU A 1 95 ? -4.969 -5.672 0.652 1.00 80.44 95 LEU A O 1
ATOM 748 N N . TYR A 1 96 ? -5.162 -4.087 -0.926 1.00 81.62 96 TYR A N 1
ATOM 749 C CA . TYR A 1 96 ? -4.282 -4.668 -1.925 1.00 81.62 96 TYR A CA 1
ATOM 750 C C . TYR A 1 96 ? -3.209 -3.635 -2.227 1.00 81.62 96 TYR A C 1
ATOM 752 O O . TYR A 1 96 ? -3.526 -2.455 -2.375 1.00 81.62 96 TYR A O 1
ATOM 760 N N . TYR A 1 97 ? -1.959 -4.077 -2.281 1.00 86.31 97 TYR A N 1
ATOM 761 C CA . TYR A 1 97 ? -0.811 -3.254 -2.628 1.00 86.31 97 TYR A CA 1
ATOM 762 C C . TYR A 1 97 ? 0.062 -4.089 -3.544 1.00 86.31 97 TYR A C 1
ATOM 764 O O . TYR A 1 97 ? 0.816 -4.959 -3.101 1.00 86.31 97 TYR A O 1
ATOM 772 N N . ASN A 1 98 ? -0.107 -3.854 -4.832 1.00 88.62 98 ASN A N 1
ATOM 773 C CA . ASN A 1 98 ? 0.522 -4.654 -5.855 1.00 88.62 98 ASN A CA 1
ATOM 774 C C . ASN A 1 98 ? 1.269 -3.759 -6.834 1.00 88.62 98 ASN A C 1
ATOM 776 O O . ASN A 1 98 ? 0.890 -2.608 -7.060 1.00 88.62 98 ASN A O 1
ATOM 780 N N . LEU A 1 99 ? 2.311 -4.320 -7.431 1.00 91.50 99 LEU A N 1
ATOM 781 C CA . LEU A 1 99 ? 3.092 -3.666 -8.467 1.00 91.50 99 LEU A CA 1
ATOM 782 C C . LEU A 1 99 ? 2.881 -4.427 -9.768 1.00 91.50 99 LEU A C 1
ATOM 784 O O . LEU A 1 99 ? 3.054 -5.644 -9.801 1.00 91.50 99 LEU A O 1
ATOM 788 N N . PHE A 1 100 ? 2.495 -3.722 -10.822 1.00 92.44 100 PHE A N 1
ATOM 789 C CA . PHE A 1 100 ? 2.320 -4.286 -12.151 1.00 92.44 100 PHE A CA 1
ATOM 790 C C . PHE A 1 100 ? 3.340 -3.689 -13.109 1.00 92.44 100 PHE A C 1
ATOM 792 O O . PHE A 1 100 ? 3.485 -2.475 -13.172 1.00 92.44 100 PHE A O 1
ATOM 799 N N . ASN A 1 101 ? 4.024 -4.535 -13.865 1.00 94.69 101 ASN A N 1
ATOM 800 C CA . ASN A 1 101 ? 4.963 -4.118 -14.893 1.00 94.69 101 ASN A CA 1
ATOM 801 C C . ASN A 1 101 ? 4.284 -4.218 -16.260 1.00 94.69 101 ASN A C 1
ATOM 803 O O . ASN A 1 101 ? 3.895 -5.300 -16.692 1.00 94.69 101 ASN A O 1
ATOM 807 N N . SER A 1 102 ? 4.145 -3.083 -16.933 1.00 93.56 102 SER A N 1
ATOM 808 C CA . SER A 1 102 ? 3.549 -2.962 -18.265 1.00 93.56 102 SER A CA 1
ATOM 809 C C . SER A 1 102 ? 4.557 -3.135 -19.409 1.00 93.56 102 SER A C 1
ATOM 811 O O . SER A 1 102 ? 4.149 -3.258 -20.565 1.00 93.56 102 SER A O 1
ATOM 813 N N . SER A 1 103 ? 5.859 -3.199 -19.110 1.00 93.69 103 SER A N 1
ATOM 814 C CA . SER A 1 103 ? 6.903 -3.426 -20.109 1.00 93.69 103 SER A CA 1
ATOM 815 C C . SER A 1 103 ? 6.987 -4.893 -20.560 1.00 93.69 103 SER A C 1
ATOM 817 O O . SER A 1 103 ? 6.402 -5.815 -19.978 1.00 93.69 103 SER A O 1
ATOM 819 N N . GLY A 1 104 ? 7.754 -5.106 -21.634 1.00 93.38 104 GLY A N 1
ATOM 820 C CA . GLY A 1 104 ? 8.078 -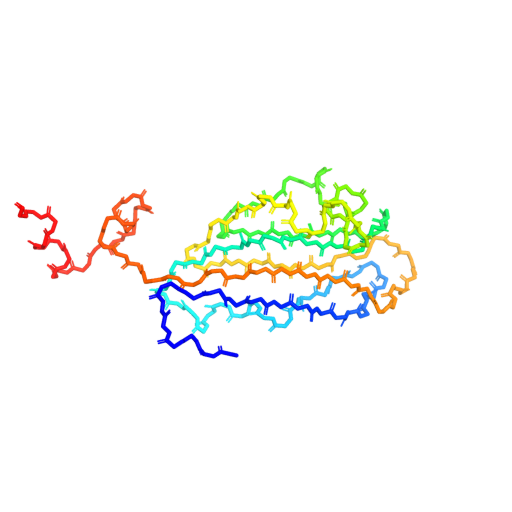6.429 -22.172 1.00 93.38 104 GLY A CA 1
AT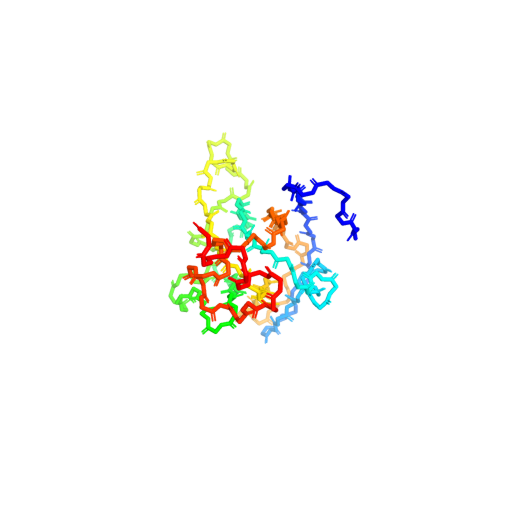OM 821 C C . GLY A 1 104 ? 9.301 -7.101 -21.536 1.00 93.38 104 GLY A C 1
ATOM 822 O O . GLY A 1 104 ? 9.665 -8.191 -21.973 1.00 93.38 104 GLY A O 1
ATOM 823 N N . ALA A 1 105 ? 9.943 -6.472 -20.548 1.00 95.19 105 ALA A N 1
ATOM 824 C CA . ALA A 1 105 ? 11.112 -7.004 -19.849 1.00 95.19 105 ALA A CA 1
ATOM 825 C C . ALA A 1 105 ? 10.854 -7.067 -18.339 1.00 95.19 105 ALA A C 1
ATOM 827 O O . ALA A 1 105 ? 9.974 -6.387 -17.824 1.00 95.19 105 ALA A O 1
ATOM 828 N N . GLU A 1 106 ? 11.592 -7.913 -17.626 1.00 95.44 106 GLU A N 1
ATOM 829 C CA . GLU A 1 106 ? 11.551 -7.936 -16.164 1.00 95.44 106 GLU A CA 1
ATOM 830 C C . GLU A 1 106 ? 12.165 -6.654 -15.593 1.00 95.44 106 GLU A C 1
ATOM 832 O O . GLU A 1 106 ? 13.176 -6.162 -16.098 1.00 95.44 106 GLU A O 1
ATOM 837 N N . ILE A 1 107 ? 11.541 -6.119 -14.543 1.00 95.19 107 ILE A N 1
ATOM 838 C CA . ILE A 1 107 ? 12.078 -5.002 -13.768 1.00 95.19 107 ILE A CA 1
ATOM 839 C C . ILE A 1 107 ? 12.572 -5.578 -12.447 1.00 95.19 107 ILE A C 1
ATOM 841 O O . ILE A 1 107 ? 11.780 -5.938 -11.576 1.00 95.19 107 ILE A O 1
ATOM 845 N N . GLU A 1 108 ? 13.888 -5.697 -12.329 1.00 94.62 108 GLU A N 1
ATOM 846 C CA . GLU A 1 108 ? 14.547 -6.282 -11.165 1.00 94.62 108 GLU A CA 1
ATOM 847 C C . GLU A 1 108 ? 14.710 -5.259 -10.036 1.00 94.62 108 GLU A C 1
ATOM 849 O O . GLU A 1 108 ? 14.929 -4.068 -10.270 1.00 94.62 108 GLU A O 1
ATOM 854 N N . ASN A 1 109 ? 14.693 -5.744 -8.795 1.00 92.25 109 ASN A N 1
ATOM 855 C CA . ASN A 1 109 ? 14.985 -4.977 -7.585 1.00 92.25 109 ASN A CA 1
ATOM 856 C C . ASN A 1 109 ? 14.145 -3.699 -7.426 1.00 92.25 109 ASN A C 1
ATOM 858 O O . ASN A 1 109 ? 14.619 -2.725 -6.836 1.00 92.25 109 ASN A O 1
ATOM 862 N N . PHE A 1 110 ? 12.898 -3.693 -7.905 1.00 93.00 110 PHE A N 1
ATOM 863 C CA . PHE A 1 110 ? 12.020 -2.537 -7.783 1.00 93.00 110 PHE A CA 1
ATOM 864 C C . PHE A 1 110 ? 11.695 -2.258 -6.316 1.00 93.00 110 PHE A C 1
ATOM 866 O O . PHE A 1 110 ? 11.259 -3.147 -5.570 1.00 93.00 110 PHE A O 1
ATOM 873 N N . ARG A 1 111 ? 11.891 -1.005 -5.900 1.00 91.50 111 ARG A N 1
ATOM 874 C CA . ARG A 1 111 ? 11.779 -0.598 -4.498 1.00 91.50 111 ARG A CA 1
ATOM 875 C C . ARG A 1 111 ? 10.488 0.135 -4.215 1.00 91.50 111 ARG A C 1
ATOM 877 O O . ARG A 1 111 ? 10.076 1.041 -4.938 1.00 91.50 111 ARG A O 1
ATOM 884 N N . THR A 1 112 ? 9.899 -0.201 -3.077 1.00 89.56 112 THR A N 1
ATOM 885 C CA . THR A 1 112 ? 8.737 0.507 -2.556 1.00 89.56 112 THR A CA 1
ATOM 886 C C . THR A 1 112 ? 8.700 0.460 -1.036 1.00 89.56 112 THR A C 1
ATOM 888 O O . THR A 1 112 ? 9.110 -0.528 -0.425 1.00 89.56 112 THR A O 1
ATOM 891 N N . SER A 1 113 ? 8.174 1.516 -0.423 1.00 88.56 113 SER A N 1
ATOM 892 C CA . SER A 1 113 ? 7.905 1.595 1.009 1.00 88.56 113 SER A CA 1
ATOM 893 C C . SER A 1 113 ? 6.481 2.062 1.281 1.00 88.56 113 SER A C 1
ATOM 895 O O . SER A 1 113 ? 5.845 2.740 0.469 1.00 88.56 113 SER A O 1
ATOM 897 N N . PHE A 1 114 ? 5.959 1.640 2.426 1.00 87.94 114 PHE A N 1
ATOM 898 C CA . PHE A 1 114 ? 4.636 2.015 2.900 1.00 87.94 114 PHE A CA 1
ATOM 899 C C . PHE A 1 114 ? 4.529 1.780 4.408 1.00 87.94 114 PHE A C 1
ATOM 901 O O . PHE A 1 114 ? 5.292 1.024 5.008 1.00 87.94 114 PHE A O 1
ATOM 908 N N . GLY A 1 115 ? 3.538 2.407 5.028 1.00 87.12 115 GLY A N 1
ATOM 909 C CA . GLY A 1 115 ? 3.120 2.136 6.395 1.00 87.12 115 GLY A CA 1
ATOM 910 C C . GLY A 1 115 ? 1.704 1.581 6.434 1.00 87.12 115 GLY A C 1
ATOM 911 O O . GLY A 1 115 ? 0.845 1.985 5.657 1.00 87.12 115 GLY A O 1
ATOM 912 N N . VAL A 1 116 ? 1.429 0.664 7.356 1.00 87.69 116 VAL A N 1
ATOM 913 C CA . VAL A 1 116 ? 0.057 0.239 7.654 1.00 87.69 116 VAL A CA 1
ATOM 914 C C . VAL A 1 116 ? -0.231 0.506 9.118 1.00 87.69 116 VAL A C 1
ATOM 916 O O . VAL A 1 116 ? 0.301 -0.159 10.005 1.00 87.69 116 VAL A O 1
ATOM 919 N N . TRP A 1 117 ? -1.101 1.473 9.378 1.00 88.56 117 TRP A N 1
ATOM 920 C CA . TRP A 1 117 ? -1.690 1.654 10.696 1.00 88.56 117 TRP A CA 1
ATOM 921 C C . TRP A 1 117 ? -2.735 0.574 10.942 1.00 88.56 117 TRP A C 1
ATOM 923 O O . TRP A 1 117 ? -3.643 0.383 10.131 1.00 88.56 117 TRP A O 1
ATOM 933 N N . VAL A 1 118 ? -2.623 -0.099 12.083 1.00 87.75 118 VAL A N 1
ATOM 934 C CA . VAL A 1 118 ? -3.597 -1.084 12.548 1.00 87.75 118 VAL A CA 1
ATOM 935 C C . VAL A 1 118 ? -4.217 -0.595 13.847 1.00 87.75 118 VAL A C 1
ATOM 937 O O . VAL A 1 118 ? -3.522 -0.435 14.850 1.00 87.75 118 VAL A O 1
ATOM 940 N N . ASP A 1 119 ? -5.531 -0.389 13.832 1.00 87.88 119 ASP A N 1
ATOM 941 C CA . ASP A 1 119 ? -6.312 0.048 14.989 1.00 87.88 119 ASP A CA 1
ATOM 942 C C . ASP A 1 119 ? -7.419 -0.961 15.339 1.00 87.88 119 ASP A C 1
ATOM 944 O O . ASP A 1 119 ? -7.835 -1.798 14.532 1.00 87.88 119 ASP A O 1
ATOM 948 N N . ASN A 1 120 ? -7.906 -0.902 16.574 1.00 85.75 120 ASN A N 1
ATOM 949 C CA . ASN A 1 120 ? -9.099 -1.620 16.992 1.00 85.75 120 ASN A CA 1
ATOM 950 C C . ASN A 1 120 ? -10.349 -0.940 16.421 1.00 85.75 120 ASN A C 1
ATOM 952 O O . ASN A 1 120 ? -10.501 0.275 16.501 1.00 85.75 120 ASN A O 1
ATOM 956 N N . LEU A 1 121 ? -11.295 -1.733 15.916 1.00 82.25 121 LEU A N 1
ATOM 957 C CA . LEU A 1 121 ? -12.614 -1.227 15.539 1.00 82.25 121 LEU A CA 1
ATOM 958 C C . LEU A 1 121 ? -13.403 -0.835 16.795 1.00 82.25 121 LEU A C 1
ATOM 960 O O . LEU A 1 121 ? -13.900 -1.707 17.509 1.00 82.25 121 LEU A O 1
ATOM 964 N N . ARG A 1 122 ? -13.538 0.468 17.064 1.00 83.69 122 ARG A N 1
ATOM 965 C CA . ARG A 1 122 ? -14.412 0.973 18.134 1.00 83.69 122 ARG A CA 1
ATOM 966 C C . ARG A 1 122 ? -15.860 1.010 17.648 1.00 83.69 122 ARG A C 1
ATOM 968 O O . ARG A 1 122 ? -16.116 1.120 16.450 1.00 83.69 122 ARG A O 1
ATOM 975 N N . VAL A 1 123 ? -16.814 1.025 18.582 1.00 82.88 123 VAL A N 1
ATOM 976 C CA . VAL A 1 123 ? -18.257 1.119 18.274 1.00 82.88 123 VAL A CA 1
ATOM 977 C C . VAL A 1 123 ? -18.570 2.318 17.370 1.00 82.88 123 VAL A C 1
ATOM 979 O O . VAL A 1 123 ? -19.292 2.178 16.388 1.00 82.88 123 VAL A O 1
ATOM 982 N N . VAL A 1 124 ? -17.958 3.479 17.628 1.00 83.12 124 VAL A N 1
ATOM 983 C CA . VAL A 1 124 ? -18.130 4.677 16.787 1.00 83.12 124 VAL A CA 1
ATOM 984 C C . VAL A 1 124 ? -17.620 4.486 15.356 1.00 83.12 124 VAL A C 1
ATOM 986 O O . VAL A 1 124 ? -18.251 4.965 14.415 1.00 83.12 124 VAL A O 1
ATOM 989 N N . ASP A 1 125 ? -16.504 3.780 15.167 1.00 81.94 125 ASP A N 1
ATOM 990 C CA . ASP A 1 125 ? -15.945 3.532 13.836 1.00 81.94 125 ASP A CA 1
ATOM 991 C C . ASP A 1 125 ? -16.832 2.542 13.078 1.00 81.94 125 ASP A C 1
ATOM 993 O O . ASP A 1 125 ? -17.144 2.755 11.909 1.00 81.94 125 ASP A O 1
ATOM 997 N N . LYS A 1 126 ? -17.324 1.509 13.772 1.00 80.44 126 LYS A N 1
ATOM 998 C CA . LYS A 1 126 ? -18.281 0.550 13.215 1.00 80.44 126 LYS A CA 1
ATOM 999 C C . LYS A 1 126 ? -19.569 1.231 12.755 1.00 80.44 126 LYS A C 1
ATOM 1001 O O . LYS A 1 126 ? -19.996 0.989 11.631 1.00 80.44 126 LYS A O 1
ATOM 1006 N N . LEU A 1 127 ? -20.128 2.130 13.566 1.00 82.81 127 LEU A N 1
ATOM 1007 C CA . LEU A 1 127 ? -21.311 2.918 13.203 1.00 82.81 127 LEU A CA 1
ATOM 1008 C C . LEU A 1 127 ? -21.063 3.797 11.972 1.00 82.81 127 LEU A C 1
ATOM 1010 O O . LEU A 1 127 ? -21.854 3.769 11.032 1.00 82.81 127 LEU A O 1
ATOM 1014 N N . LYS A 1 128 ? -19.947 4.539 11.941 1.00 81.44 128 LYS A N 1
ATOM 1015 C CA . LYS A 1 128 ? -19.581 5.395 10.796 1.00 81.44 128 LYS A CA 1
ATOM 1016 C C . LYS A 1 128 ? -19.383 4.607 9.506 1.00 81.44 128 LYS A C 1
ATOM 1018 O O . LYS A 1 128 ? -19.687 5.111 8.431 1.00 81.44 128 LYS A O 1
ATOM 1023 N N . LEU A 1 129 ? -18.858 3.391 9.614 1.00 76.25 129 LEU A N 1
ATOM 1024 C CA . LEU A 1 129 ? -18.542 2.541 8.473 1.00 76.25 129 LEU A CA 1
ATOM 1025 C C . LEU A 1 129 ? -19.647 1.520 8.146 1.00 76.25 129 LEU A C 1
ATOM 1027 O O . LEU A 1 129 ? -19.417 0.624 7.332 1.00 76.25 129 LEU A O 1
ATOM 1031 N N . GLY A 1 130 ? -20.817 1.604 8.792 1.00 78.56 130 GLY A N 1
ATOM 1032 C CA . GLY A 1 130 ? -21.946 0.696 8.560 1.00 78.56 130 GLY A CA 1
ATOM 1033 C C . GLY A 1 130 ? -21.658 -0.778 8.878 1.00 78.56 130 GLY A C 1
ATOM 1034 O O . GLY A 1 130 ? -22.269 -1.664 8.286 1.00 78.56 130 GLY A O 1
ATOM 1035 N N . ILE A 1 131 ? -20.705 -1.062 9.769 1.00 80.38 131 ILE A N 1
ATOM 1036 C CA . ILE A 1 131 ? -20.400 -2.421 10.233 1.00 80.38 131 ILE A CA 1
ATOM 1037 C C . ILE A 1 131 ? -21.448 -2.830 11.274 1.00 80.38 131 ILE A C 1
ATOM 1039 O O . ILE A 1 131 ? -21.771 -2.059 12.179 1.00 80.38 131 ILE A O 1
ATOM 1043 N N . VAL A 1 132 ? -21.954 -4.062 11.174 1.00 82.62 132 VAL A N 1
ATOM 1044 C CA . VAL A 1 132 ? -22.929 -4.603 12.130 1.00 82.62 132 VAL A CA 1
ATOM 1045 C C . VAL A 1 132 ? -22.317 -4.673 13.530 1.00 82.62 132 VAL A C 1
ATOM 1047 O O . VAL A 1 132 ? -21.290 -5.316 13.739 1.00 82.62 132 VAL A O 1
ATOM 1050 N N . LEU A 1 133 ? -22.984 -4.027 14.487 1.00 82.94 133 LEU A N 1
ATOM 1051 C CA . LEU A 1 133 ? -22.658 -4.105 15.907 1.00 82.94 133 LEU A CA 1
ATOM 1052 C C . LEU A 1 133 ? -23.153 -5.419 16.512 1.00 82.94 133 LEU A C 1
ATOM 1054 O O . LEU A 1 133 ? -24.280 -5.853 16.219 1.00 82.94 133 LEU A O 1
ATOM 1058 N N . ASP A 1 134 ? -22.348 -6.001 17.399 1.00 83.94 134 ASP A N 1
ATOM 1059 C CA . ASP A 1 134 ? -22.798 -7.101 18.252 1.00 83.94 134 ASP A CA 1
ATOM 1060 C C . ASP A 1 134 ? -23.769 -6.619 19.353 1.00 83.94 134 ASP A C 1
ATOM 1062 O O . ASP A 1 134 ? -24.010 -5.422 19.525 1.00 83.94 134 ASP A O 1
ATOM 1066 N N . ASN A 1 135 ? -24.370 -7.552 20.097 1.00 82.19 135 ASN A N 1
ATOM 1067 C CA . ASN A 1 135 ? -25.382 -7.221 21.109 1.00 82.19 135 ASN A CA 1
ATOM 1068 C C . ASN A 1 135 ? -24.842 -6.335 22.246 1.00 82.19 135 ASN A C 1
ATOM 1070 O O . ASN A 1 135 ? -25.573 -5.480 22.745 1.00 82.19 135 ASN A O 1
ATOM 1074 N N . ASN A 1 136 ? -23.580 -6.513 22.645 1.00 81.75 136 ASN A N 1
ATOM 1075 C CA . ASN A 1 136 ? -22.964 -5.706 23.698 1.00 81.75 136 ASN A CA 1
ATOM 1076 C C . ASN A 1 136 ? -22.648 -4.297 23.181 1.00 81.75 136 ASN A C 1
ATOM 1078 O O . ASN A 1 136 ? -22.848 -3.310 23.887 1.00 81.75 136 ASN A O 1
ATOM 1082 N N . GLU A 1 137 ? -22.195 -4.197 21.934 1.00 84.06 137 GLU A N 1
ATOM 1083 C CA . GLU A 1 137 ? -21.912 -2.930 21.264 1.00 84.06 137 GLU A CA 1
ATOM 1084 C C . GLU A 1 137 ? -23.181 -2.111 21.012 1.00 84.06 137 GLU A C 1
ATOM 1086 O O . GLU A 1 137 ? -23.157 -0.893 21.183 1.00 84.06 137 GLU A O 1
ATOM 1091 N N . ARG A 1 138 ? -24.303 -2.761 20.671 1.00 81.94 138 ARG A N 1
ATOM 1092 C CA . ARG A 1 138 ? -25.616 -2.099 20.557 1.00 81.94 138 ARG A CA 1
ATOM 1093 C C . ARG A 1 138 ? -26.081 -1.534 21.892 1.00 81.94 138 ARG A C 1
ATOM 1095 O O . ARG A 1 138 ? -26.435 -0.364 21.956 1.00 81.94 138 ARG A O 1
ATOM 1102 N N . ALA A 1 139 ? -25.995 -2.326 22.962 1.00 81.50 139 ALA A N 1
ATOM 1103 C CA . ALA A 1 139 ? -26.359 -1.872 24.304 1.00 81.50 139 ALA A CA 1
ATOM 1104 C C . ALA A 1 139 ? -25.503 -0.682 24.782 1.00 81.50 139 ALA A C 1
ATOM 1106 O O . ALA A 1 139 ? -25.971 0.143 25.563 1.00 81.50 139 ALA A O 1
ATOM 1107 N N . LEU A 1 140 ? -24.250 -0.585 24.318 1.00 80.44 140 LEU A N 1
ATOM 1108 C CA . LEU A 1 140 ? -23.385 0.566 24.578 1.00 80.44 140 LEU A CA 1
ATOM 1109 C C . LEU A 1 140 ? -23.762 1.789 23.727 1.00 80.44 140 LEU A C 1
ATOM 1111 O O . LEU A 1 140 ? -23.636 2.908 24.206 1.00 80.44 140 LEU A O 1
ATOM 1115 N N . ALA A 1 141 ? -24.198 1.585 22.481 1.00 74.62 141 ALA A N 1
ATOM 1116 C CA . ALA A 1 141 ? -24.574 2.659 21.560 1.00 74.62 141 ALA A CA 1
ATOM 1117 C C . ALA A 1 141 ? -25.933 3.310 21.885 1.00 74.62 141 ALA A C 1
ATOM 1119 O O . ALA A 1 141 ? -26.172 4.441 21.474 1.00 74.62 141 ALA A O 1
ATOM 1120 N N . GLU A 1 142 ? -26.817 2.600 22.591 1.00 72.56 142 GLU A N 1
ATOM 1121 C CA . GLU A 1 142 ? -28.151 3.071 23.003 1.00 72.56 142 GLU A CA 1
ATOM 1122 C C . GLU A 1 142 ? -28.162 3.797 24.365 1.00 72.56 142 GLU A C 1
ATOM 1124 O O . GLU A 1 142 ? -29.214 4.272 24.798 1.00 72.56 142 GLU A O 1
ATOM 1129 N N . LYS A 1 143 ? -27.010 3.878 25.043 1.00 58.12 143 LYS A N 1
ATOM 1130 C CA . LYS A 1 143 ? -26.812 4.667 26.268 1.00 58.12 143 LYS A CA 1
ATOM 1131 C C . LYS A 1 143 ? -26.413 6.103 25.960 1.00 58.12 143 LYS A C 1
ATOM 1133 O O . LYS A 1 143 ? -26.885 6.985 26.710 1.00 58.12 143 LYS A O 1
#